Protein AF-A0A661MP54-F1 (afdb_monomer)

Radius of gyration: 10.92 Å; Cα contacts (8 Å, |Δi|>4): 115; chains: 1; bounding box: 28×16×30 Å

Mean predicted aligned error: 4.31 Å

Structure (mmCIF, N/CA/C/O backbone):
data_AF-A0A661MP54-F1
#
_entry.id   AF-A0A661MP54-F1
#
loop_
_atom_site.group_PDB
_atom_site.id
_atom_site.type_symbol
_atom_site.label_atom_id
_atom_site.label_alt_id
_atom_site.label_comp_id
_atom_site.label_asym_id
_atom_site.label_entity_id
_atom_site.label_seq_id
_atom_site.pdbx_PDB_ins_code
_atom_site.Cartn_x
_atom_site.Cartn_y
_atom_site.Cartn_z
_atom_site.occupancy
_atom_site.B_iso_or_equiv
_atom_site.auth_seq_id
_atom_site.auth_comp_id
_atom_site.auth_asym_id
_atom_site.auth_atom_id
_atom_site.pdbx_PDB_model_num
ATOM 1 N N . MET A 1 1 ? 13.435 4.461 2.006 1.00 62.25 1 MET A N 1
ATOM 2 C CA . MET A 1 1 ? 14.854 4.100 1.758 1.00 62.25 1 MET A CA 1
ATOM 3 C C . MET A 1 1 ? 14.952 3.507 0.361 1.00 62.25 1 MET A C 1
ATOM 5 O O . MET A 1 1 ? 14.101 2.694 0.026 1.00 62.25 1 MET A O 1
ATOM 9 N N . ARG A 1 2 ? 15.925 3.931 -0.454 1.00 62.66 2 ARG A N 1
ATOM 10 C CA . ARG A 1 2 ? 16.139 3.403 -1.813 1.00 62.66 2 ARG A CA 1
ATOM 11 C C . ARG A 1 2 ? 17.354 2.485 -1.830 1.00 62.66 2 ARG A C 1
ATOM 13 O O . ARG A 1 2 ? 18.409 2.893 -1.351 1.00 62.66 2 ARG A O 1
ATOM 20 N N . ILE A 1 3 ? 17.211 1.277 -2.373 1.00 54.09 3 ILE A N 1
ATOM 21 C CA . ILE A 1 3 ? 18.326 0.348 -2.609 1.00 54.09 3 ILE A CA 1
ATOM 22 C C . ILE A 1 3 ? 18.267 -0.059 -4.086 1.00 54.09 3 ILE A C 1
ATOM 24 O O . ILE A 1 3 ? 17.462 -0.897 -4.478 1.00 54.09 3 ILE A O 1
ATOM 28 N N . GLY A 1 4 ? 19.084 0.567 -4.935 1.00 71.44 4 GLY A N 1
ATOM 29 C CA . GLY A 1 4 ? 19.005 0.359 -6.386 1.00 71.44 4 GLY A CA 1
ATOM 30 C C . GLY A 1 4 ? 17.693 0.885 -6.985 1.00 71.44 4 GLY A C 1
ATOM 31 O O . GLY A 1 4 ? 17.281 2.000 -6.676 1.00 71.44 4 GLY A O 1
ATOM 32 N N . SER A 1 5 ? 17.042 0.094 -7.846 1.00 75.44 5 SER A N 1
ATOM 33 C CA . SER A 1 5 ? 15.726 0.417 -8.431 1.00 75.44 5 SER A CA 1
ATOM 34 C C . SER A 1 5 ? 14.546 0.175 -7.486 1.00 75.44 5 SER A C 1
ATOM 36 O O . SER A 1 5 ? 13.398 0.309 -7.918 1.00 75.44 5 SER A O 1
ATOM 38 N N . ASP A 1 6 ? 14.825 -0.264 -6.258 1.00 89.00 6 ASP A N 1
ATOM 39 C CA . ASP A 1 6 ? 13.818 -0.679 -5.295 1.00 89.00 6 ASP A CA 1
ATOM 40 C C . ASP A 1 6 ? 13.551 0.446 -4.294 1.00 89.00 6 ASP A C 1
ATOM 42 O O . ASP A 1 6 ? 14.469 1.062 -3.736 1.00 89.00 6 ASP A O 1
ATOM 46 N N . ASP A 1 7 ? 12.269 0.691 -4.058 1.00 88.56 7 ASP A N 1
ATOM 47 C CA . ASP A 1 7 ? 11.759 1.692 -3.137 1.00 88.56 7 ASP A CA 1
ATOM 48 C C . ASP A 1 7 ? 11.116 0.989 -1.936 1.00 88.56 7 ASP A C 1
ATOM 50 O O . ASP A 1 7 ? 10.287 0.098 -2.098 1.00 88.56 7 ASP A O 1
ATOM 54 N N . LEU A 1 8 ? 11.456 1.412 -0.719 1.00 90.69 8 LEU A N 1
ATOM 55 C CA . LEU A 1 8 ? 10.682 1.092 0.482 1.00 90.69 8 LEU A CA 1
ATOM 56 C C . LEU A 1 8 ? 10.153 2.386 1.090 1.00 90.69 8 LEU A C 1
ATOM 58 O O . LEU A 1 8 ? 10.946 3.247 1.503 1.00 90.69 8 LEU A O 1
ATOM 62 N N . VAL A 1 9 ? 8.828 2.499 1.166 1.00 90.38 9 VAL A N 1
ATOM 63 C CA . VAL A 1 9 ? 8.126 3.650 1.739 1.00 90.38 9 VAL A CA 1
ATOM 64 C C . VAL A 1 9 ? 7.240 3.187 2.888 1.00 90.38 9 VAL A C 1
ATOM 66 O O . VAL A 1 9 ? 6.423 2.288 2.720 1.00 90.38 9 VAL A O 1
ATOM 69 N N . LEU A 1 10 ? 7.399 3.807 4.056 1.00 87.25 10 LEU A N 1
ATOM 70 C CA . LEU A 1 10 ? 6.427 3.713 5.142 1.00 87.25 10 LEU A CA 1
ATOM 71 C C . LEU A 1 10 ? 5.387 4.805 4.901 1.00 87.25 10 LEU A C 1
ATOM 73 O O . LEU A 1 10 ? 5.721 5.986 4.939 1.00 87.25 10 LEU A O 1
ATOM 77 N N . ALA A 1 11 ? 4.166 4.399 4.579 1.00 79.50 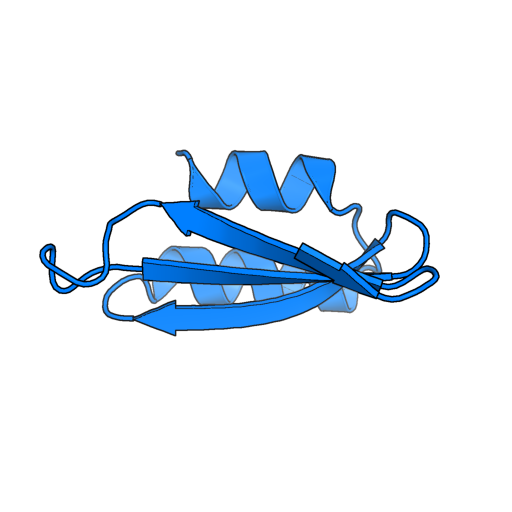11 ALA A N 1
ATOM 78 C CA . ALA A 1 11 ? 3.056 5.273 4.247 1.00 79.50 11 ALA A CA 1
ATOM 79 C C . ALA A 1 11 ? 1.924 5.045 5.254 1.00 79.50 11 ALA A C 1
ATOM 81 O O . ALA A 1 11 ? 1.516 3.913 5.480 1.00 79.50 11 ALA A O 1
ATOM 82 N N . GLY A 1 12 ? 1.417 6.115 5.863 1.00 67.31 12 GLY A N 1
ATOM 83 C CA . GLY A 1 12 ? 0.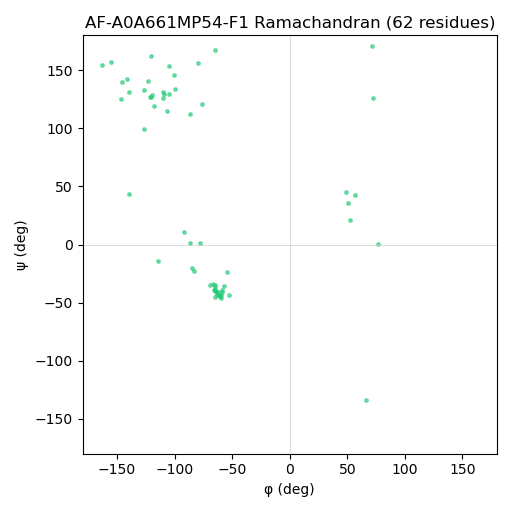363 6.034 6.874 1.00 67.31 12 GLY A CA 1
ATOM 84 C C . GLY A 1 12 ? 0.844 5.471 8.217 1.00 67.31 12 GLY A C 1
ATOM 85 O O . GLY A 1 12 ? 1.387 4.372 8.291 1.00 67.31 12 GLY A O 1
ATOM 86 N N . GLY A 1 13 ? 0.594 6.234 9.282 1.00 64.44 13 GLY A N 1
ATOM 87 C CA . GLY A 1 13 ? 0.926 5.878 10.661 1.00 64.44 13 GLY A CA 1
ATOM 88 C C . GLY A 1 13 ? 2.422 5.908 11.002 1.00 64.44 13 GLY A C 1
ATOM 89 O O . GLY A 1 13 ? 3.295 6.088 10.155 1.00 64.44 13 GLY A O 1
ATOM 90 N N . THR A 1 14 ? 2.713 5.774 12.290 1.00 65.25 14 THR A N 1
ATOM 91 C CA . THR A 1 14 ? 4.057 5.615 12.860 1.00 65.25 14 THR A CA 1
ATOM 92 C C . THR A 1 14 ? 4.128 4.294 13.625 1.00 65.25 14 THR A C 1
ATOM 94 O O . THR A 1 14 ? 3.094 3.745 14.017 1.00 65.25 14 THR A O 1
ATOM 97 N N . ALA A 1 15 ? 5.339 3.793 13.896 1.00 60.59 15 ALA A N 1
ATOM 98 C CA . ALA A 1 15 ? 5.536 2.617 14.753 1.00 60.59 15 ALA A CA 1
ATOM 99 C C . ALA A 1 15 ? 4.880 2.771 16.144 1.00 60.59 15 ALA A C 1
ATOM 101 O O . ALA A 1 15 ? 4.538 1.779 16.777 1.00 60.59 15 ALA A O 1
ATOM 102 N N . GLU A 1 16 ? 4.674 4.011 16.591 1.00 66.94 16 GLU A N 1
ATOM 103 C CA . GLU A 1 16 ? 4.047 4.368 17.868 1.00 66.94 16 GLU A CA 1
ATOM 104 C C . GLU A 1 16 ? 2.512 4.357 17.797 1.00 66.94 1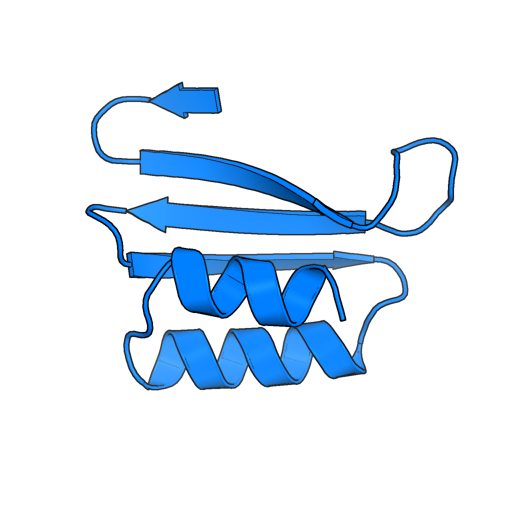6 GLU A C 1
ATOM 106 O O . GLU A 1 16 ? 1.849 4.225 18.818 1.00 66.94 16 GLU A O 1
ATOM 111 N N . SER A 1 17 ? 1.9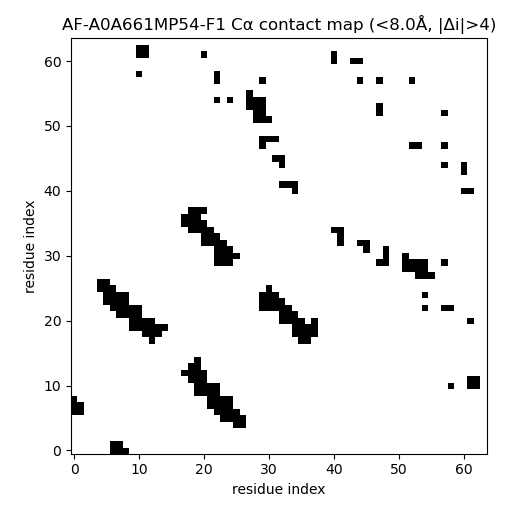37 4.500 16.600 1.00 67.62 17 SER A N 1
ATOM 112 C CA . SER A 1 17 ? 0.488 4.641 16.401 1.00 67.62 17 SER A CA 1
ATOM 113 C C . SER A 1 17 ? -0.275 3.316 16.292 1.00 67.62 17 SER A C 1
ATOM 115 O O . SER A 1 17 ? -1.479 3.340 16.053 1.00 67.62 17 SER A O 1
ATOM 117 N N . GLU A 1 18 ? 0.414 2.172 16.405 1.00 72.88 18 GLU A N 1
ATOM 118 C CA . GLU A 1 18 ? -0.142 0.822 16.188 1.00 72.88 18 GLU A CA 1
ATOM 119 C C . GLU A 1 18 ? -0.875 0.650 14.843 1.00 72.88 18 GLU A C 1
ATOM 121 O O . GLU A 1 18 ? -1.683 -0.256 14.663 1.00 72.88 18 GLU A O 1
ATOM 126 N N . LYS A 1 19 ? -0.590 1.508 13.862 1.00 83.00 19 LYS A N 1
ATOM 127 C CA . LYS A 1 19 ? -1.107 1.423 12.495 1.00 83.00 19 LYS A CA 1
ATOM 128 C C . LYS A 1 19 ? 0.033 1.775 11.562 1.00 83.00 19 LYS A C 1
ATOM 130 O O . LYS A 1 19 ? 0.710 2.773 11.782 1.00 83.00 19 LYS A O 1
ATOM 135 N N . PHE A 1 20 ? 0.269 0.964 10.537 1.00 87.81 20 PHE A N 1
ATOM 136 C CA . PHE A 1 20 ? 1.228 1.335 9.497 1.00 87.81 20 PHE A CA 1
ATOM 137 C C . PHE A 1 20 ? 0.949 0.634 8.173 1.00 87.81 20 PHE A C 1
ATOM 139 O O . PHE A 1 20 ? 0.363 -0.453 8.151 1.00 87.81 20 PHE A O 1
ATOM 146 N N . ILE A 1 21 ? 1.421 1.221 7.071 1.00 92.81 21 ILE A N 1
ATOM 147 C CA . ILE A 1 21 ? 1.545 0.540 5.779 1.00 92.81 21 ILE A CA 1
ATOM 148 C C . ILE A 1 21 ? 2.986 0.691 5.276 1.00 92.81 21 ILE A C 1
ATOM 150 O O . ILE A 1 21 ? 3.570 1.768 5.296 1.00 92.81 21 ILE A O 1
ATOM 154 N N . ALA A 1 22 ? 3.583 -0.407 4.824 1.00 93.44 22 ALA A N 1
ATOM 155 C CA . ALA A 1 22 ? 4.857 -0.417 4.120 1.00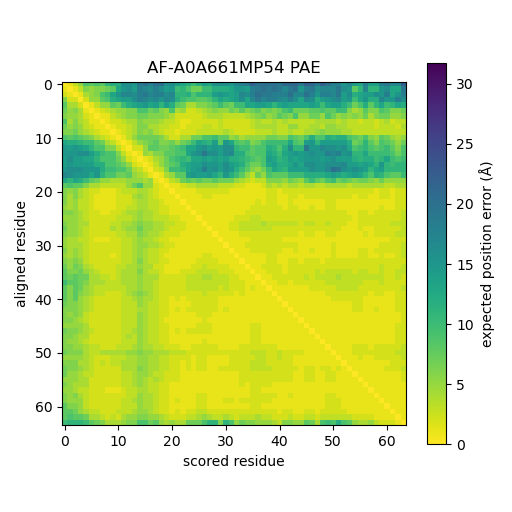 93.44 22 ALA A CA 1
ATOM 156 C C . ALA A 1 22 ? 4.611 -0.787 2.656 1.00 93.44 22 ALA A C 1
ATOM 158 O O . ALA A 1 22 ? 4.004 -1.819 2.364 1.00 93.44 22 ALA A O 1
ATOM 159 N N . LEU A 1 23 ? 5.091 0.050 1.741 1.00 95.69 23 LEU A N 1
ATOM 160 C CA . LEU A 1 23 ? 4.989 -0.122 0.299 1.00 95.69 23 LEU A CA 1
ATOM 161 C C . LEU A 1 23 ? 6.365 -0.453 -0.273 1.00 95.69 23 LEU A C 1
ATOM 163 O O . LEU A 1 23 ? 7.343 0.253 -0.019 1.00 95.69 23 LEU A O 1
ATOM 167 N N . TYR A 1 24 ? 6.413 -1.511 -1.073 1.00 95.88 24 TYR A N 1
ATOM 168 C CA . TYR A 1 24 ? 7.601 -1.948 -1.791 1.00 95.88 24 TYR A CA 1
ATOM 169 C C . TYR A 1 24 ? 7.417 -1.613 -3.264 1.00 95.88 24 TYR A C 1
ATOM 171 O O . TYR A 1 24 ? 6.524 -2.151 -3.925 1.00 95.88 24 TYR A O 1
ATOM 179 N N . GLY A 1 25 ? 8.253 -0.716 -3.767 1.00 96.00 25 GLY A N 1
ATOM 180 C CA . GLY A 1 25 ? 8.310 -0.321 -5.160 1.00 96.00 25 GLY A CA 1
ATOM 181 C C . GLY A 1 25 ? 9.508 -0.924 -5.886 1.00 96.00 25 GLY A C 1
ATOM 182 O O . GLY A 1 25 ? 10.537 -1.216 -5.280 1.00 96.00 25 GLY A O 1
ATOM 183 N N . ARG A 1 26 ? 9.382 -1.100 -7.199 1.00 94.75 26 ARG A N 1
ATOM 184 C CA . ARG A 1 26 ? 10.497 -1.408 -8.100 1.00 94.75 26 ARG A CA 1
ATOM 185 C C . ARG A 1 26 ? 10.248 -0.760 -9.449 1.00 94.75 26 ARG A C 1
ATOM 187 O O . ARG A 1 26 ? 9.202 -0.999 -10.052 1.00 94.75 26 ARG A O 1
ATOM 194 N N . ALA A 1 27 ? 11.198 0.042 -9.926 1.00 93.75 27 ALA A N 1
ATOM 195 C CA . ALA A 1 27 ? 11.098 0.744 -11.210 1.00 93.75 27 ALA A CA 1
ATOM 196 C C . ALA A 1 27 ? 9.748 1.488 -11.388 1.00 93.75 27 ALA A C 1
ATOM 198 O O . ALA A 1 27 ? 9.084 1.370 -12.418 1.00 93.75 27 ALA A O 1
ATOM 199 N N . GLY A 1 28 ? 9.305 2.200 -10.342 1.00 93.38 28 GLY A N 1
ATOM 200 C CA . GLY A 1 28 ? 8.051 2.970 -10.327 1.00 93.38 28 GLY A CA 1
ATOM 201 C C . GLY A 1 28 ? 6.761 2.149 -10.170 1.00 93.38 28 GLY A C 1
ATOM 202 O O . GLY A 1 28 ? 5.671 2.719 -10.142 1.00 93.38 28 GLY A O 1
ATOM 203 N N . ARG A 1 29 ? 6.844 0.818 -10.054 1.00 96.38 29 ARG A N 1
ATOM 204 C CA . ARG A 1 29 ? 5.692 -0.077 -9.840 1.00 96.38 29 ARG A CA 1
ATOM 205 C C . ARG A 1 29 ? 5.569 -0.479 -8.382 1.00 96.38 29 ARG A C 1
ATOM 207 O O . ARG A 1 29 ? 6.587 -0.717 -7.742 1.00 96.38 29 ARG A O 1
ATOM 214 N N . LEU A 1 30 ? 4.342 -0.652 -7.894 1.00 97.56 30 LEU A N 1
ATOM 215 C CA . LEU A 1 30 ? 4.097 -1.321 -6.618 1.00 97.56 30 LEU A CA 1
ATOM 216 C C . LEU A 1 30 ? 4.271 -2.835 -6.806 1.00 97.56 30 LEU A C 1
ATOM 218 O O . LEU A 1 30 ? 3.568 -3.449 -7.608 1.00 97.56 30 LEU A O 1
ATOM 222 N N . VAL A 1 31 ? 5.190 -3.439 -6.054 1.00 97.38 31 VAL A N 1
ATOM 223 C CA . VAL A 1 31 ? 5.472 -4.885 -6.102 1.00 97.38 31 VAL A CA 1
ATOM 224 C C . VAL A 1 31 ? 5.123 -5.615 -4.808 1.00 97.38 31 VAL A C 1
ATOM 226 O O . VAL A 1 31 ? 5.027 -6.839 -4.807 1.00 97.38 31 VAL A O 1
ATOM 229 N N . GLY A 1 32 ? 4.892 -4.890 -3.713 1.00 96.88 32 GLY A N 1
ATOM 230 C CA . GLY A 1 32 ? 4.515 -5.480 -2.435 1.00 96.88 32 GLY A CA 1
ATOM 231 C C . GLY A 1 32 ? 3.916 -4.459 -1.479 1.00 96.88 32 GLY A C 1
ATOM 232 O O . GLY A 1 32 ? 4.202 -3.267 -1.569 1.00 96.88 32 GLY A O 1
ATOM 233 N N . ALA A 1 33 ? 3.095 -4.938 -0.549 1.00 96.50 33 ALA A N 1
ATOM 234 C CA . ALA A 1 33 ? 2.542 -4.130 0.527 1.00 96.50 33 ALA A CA 1
ATOM 235 C C . ALA A 1 33 ? 2.384 -4.965 1.803 1.00 96.50 33 ALA A C 1
ATOM 237 O O . ALA A 1 33 ? 1.955 -6.121 1.748 1.00 96.50 33 ALA A O 1
ATOM 238 N N . VAL A 1 34 ? 2.697 -4.359 2.944 1.00 94.19 34 VAL A N 1
ATOM 239 C CA . VAL A 1 34 ? 2.400 -4.871 4.287 1.00 94.19 34 VAL A CA 1
ATOM 240 C C . VAL A 1 34 ? 1.589 -3.808 5.006 1.00 94.19 34 VAL A C 1
ATOM 242 O O . VAL A 1 34 ? 1.864 -2.624 4.853 1.00 94.19 34 VAL A O 1
ATOM 245 N N . ALA A 1 35 ? 0.588 -4.222 5.772 1.00 93.00 35 ALA A N 1
ATOM 246 C CA . ALA A 1 35 ? -0.262 -3.308 6.514 1.00 93.00 35 ALA A CA 1
ATOM 247 C C . ALA A 1 35 ? -0.596 -3.890 7.885 1.00 93.00 35 ALA A C 1
ATOM 249 O O . ALA A 1 35 ? -0.844 -5.092 8.002 1.00 93.00 35 ALA A O 1
ATOM 250 N N . PHE A 1 36 ? -0.646 -3.029 8.893 1.00 91.62 36 PHE A N 1
ATOM 251 C CA . PHE A 1 36 ? -1.075 -3.357 10.244 1.00 91.62 36 PHE A CA 1
ATOM 252 C C . PHE A 1 36 ? -2.279 -2.488 10.616 1.00 91.62 36 PHE A C 1
ATOM 254 O O . PHE A 1 36 ? -2.236 -1.272 10.436 1.00 91.62 36 PHE A O 1
ATOM 261 N N . ASP A 1 37 ? -3.365 -3.137 11.049 1.00 91.12 37 ASP A N 1
ATOM 262 C CA . ASP A 1 37 ? -4.671 -2.522 11.346 1.00 91.12 37 ASP A CA 1
ATOM 263 C C . ASP A 1 37 ? -5.234 -1.624 10.215 1.00 91.12 37 ASP A C 1
ATOM 265 O O . ASP A 1 37 ? -5.840 -0.577 10.436 1.00 91.12 37 ASP A O 1
ATOM 269 N N . GLN A 1 38 ? -4.998 -2.020 8.958 1.00 92.25 38 GLN A N 1
ATOM 270 C CA . GLN A 1 38 ? -5.462 -1.315 7.750 1.00 92.25 38 GLN A CA 1
ATOM 271 C C . GLN A 1 38 ? -5.954 -2.306 6.673 1.00 92.25 38 GLN A C 1
ATOM 273 O O . GLN A 1 38 ? -5.636 -2.184 5.488 1.00 92.25 38 GLN A O 1
ATOM 278 N N . SER A 1 39 ? -6.723 -3.328 7.073 1.00 93.75 39 SER A N 1
ATOM 279 C CA . SER A 1 39 ? -7.161 -4.424 6.186 1.00 93.75 39 SER A CA 1
ATOM 280 C C . SER A 1 39 ? -7.839 -3.967 4.881 1.00 93.75 39 SER A C 1
ATOM 282 O O . SER A 1 39 ? -7.476 -4.504 3.832 1.00 93.75 39 SER A O 1
ATOM 284 N N . PRO A 1 40 ? -8.754 -2.970 4.866 1.00 95.44 40 PRO A N 1
ATOM 285 C CA . PRO A 1 40 ? -9.363 -2.502 3.617 1.00 95.44 40 PRO A CA 1
ATOM 286 C C . PRO A 1 40 ? -8.337 -1.950 2.617 1.00 95.44 40 PRO A C 1
ATOM 288 O O . PRO A 1 40 ? -8.357 -2.322 1.441 1.00 95.44 40 PRO A O 1
ATOM 291 N N . LYS A 1 41 ? -7.382 -1.141 3.093 1.00 95.44 41 LYS A N 1
ATOM 292 C CA . LYS A 1 41 ? -6.299 -0.597 2.262 1.00 95.44 41 LYS A CA 1
ATOM 293 C C . LYS A 1 41 ? -5.385 -1.702 1.748 1.00 95.44 41 LYS A C 1
ATOM 295 O O . LYS A 1 41 ? -5.018 -1.696 0.577 1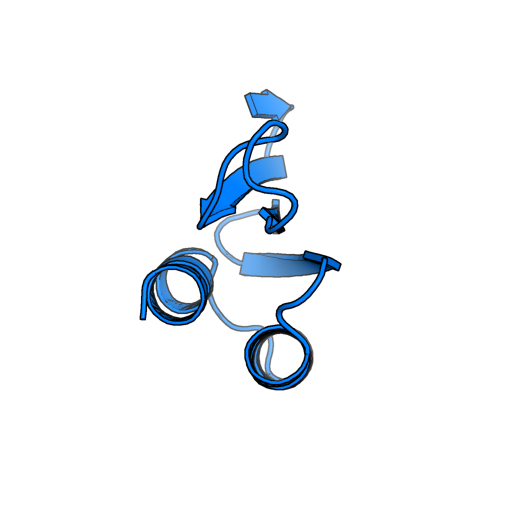.00 95.44 41 LYS A O 1
ATOM 300 N N . LEU A 1 42 ? -5.074 -2.708 2.572 1.00 96.38 42 LEU A N 1
ATOM 301 C CA . LEU A 1 42 ? -4.273 -3.855 2.132 1.00 96.38 42 LEU A CA 1
ATOM 302 C C . LEU A 1 42 ? -4.928 -4.604 0.964 1.00 96.38 42 LEU A C 1
ATOM 304 O O . LEU A 1 42 ? -4.232 -5.019 0.037 1.00 96.38 42 LEU A O 1
ATOM 308 N N . ILE A 1 43 ? -6.254 -4.766 0.980 1.00 98.06 43 ILE A N 1
ATOM 309 C CA . ILE A 1 43 ? -6.981 -5.389 -0.133 1.00 98.06 43 ILE A CA 1
ATOM 310 C C . ILE A 1 43 ? -6.878 -4.534 -1.401 1.00 98.06 43 ILE A C 1
ATOM 312 O O . ILE A 1 43 ? -6.555 -5.068 -2.462 1.00 98.06 43 ILE A O 1
ATOM 316 N N . GLN A 1 44 ? -7.069 -3.217 -1.304 1.00 97.94 44 GLN A N 1
ATOM 317 C CA . GLN A 1 44 ? -6.917 -2.305 -2.446 1.00 97.94 44 GLN A CA 1
ATOM 318 C C . GLN A 1 44 ? -5.496 -2.346 -3.031 1.00 97.94 44 GLN A C 1
ATOM 320 O O . GLN A 1 44 ? -5.326 -2.454 -4.246 1.00 97.94 44 GLN A O 1
ATOM 325 N N . LEU A 1 45 ? -4.473 -2.360 -2.174 1.00 97.88 45 LEU A N 1
ATOM 326 C CA . LEU A 1 45 ? -3.070 -2.477 -2.577 1.00 97.88 45 LEU A CA 1
ATOM 327 C C . LEU A 1 45 ? -2.773 -3.830 -3.240 1.00 97.88 45 LEU A C 1
ATOM 329 O O . LEU A 1 45 ? -2.073 -3.878 -4.248 1.00 97.88 45 LEU A O 1
ATOM 333 N N . ARG A 1 46 ? -3.345 -4.938 -2.746 1.00 98.06 46 ARG A N 1
ATOM 334 C CA . ARG A 1 46 ? -3.221 -6.259 -3.393 1.00 98.06 46 ARG A CA 1
ATOM 335 C C . ARG A 1 46 ? -3.842 -6.277 -4.787 1.00 98.06 46 ARG A C 1
ATOM 337 O O . ARG A 1 46 ? -3.237 -6.820 -5.712 1.00 98.06 46 ARG A O 1
ATOM 344 N N . MET A 1 47 ? -5.002 -5.646 -4.960 1.00 98.38 47 MET A N 1
ATOM 345 C CA . MET A 1 47 ? -5.617 -5.481 -6.280 1.00 98.38 47 MET A CA 1
ATOM 346 C C . MET A 1 47 ? -4.737 -4.629 -7.202 1.00 98.38 47 MET A C 1
ATOM 348 O O . MET A 1 47 ? -4.549 -4.978 -8.368 1.00 98.38 47 MET A O 1
ATOM 352 N N . LEU A 1 48 ? -4.144 -3.552 -6.674 1.00 98.38 48 LEU A N 1
ATOM 353 C CA . LEU A 1 48 ? -3.213 -2.693 -7.405 1.00 98.38 48 LEU A CA 1
ATOM 354 C C . LEU A 1 48 ? -1.970 -3.460 -7.884 1.00 98.38 48 LEU A C 1
ATOM 356 O O . LEU A 1 48 ? -1.595 -3.334 -9.050 1.00 98.38 48 LEU A O 1
ATOM 360 N N . ILE A 1 49 ? -1.383 -4.304 -7.032 1.00 98.38 49 ILE A N 1
ATOM 361 C CA . ILE A 1 49 ? -0.263 -5.188 -7.394 1.00 98.38 49 ILE A CA 1
ATOM 362 C C . ILE A 1 49 ? -0.677 -6.144 -8.520 1.00 98.38 49 ILE A C 1
ATOM 364 O O . ILE A 1 49 ? 0.038 -6.265 -9.515 1.00 98.38 49 ILE A O 1
ATOM 368 N N . GLY A 1 50 ? -1.854 -6.773 -8.412 1.00 98.19 50 GLY A N 1
ATOM 369 C CA . GLY A 1 50 ? -2.367 -7.707 -9.422 1.00 98.19 50 GLY A CA 1
ATOM 370 C C . GLY A 1 50 ? -2.488 -7.092 -10.822 1.00 98.19 50 GLY A C 1
ATOM 371 O O . GLY A 1 50 ? -2.185 -7.751 -11.815 1.00 98.19 50 GLY A O 1
ATOM 372 N N . ARG A 1 51 ? -2.842 -5.803 -10.907 1.00 97.69 51 ARG A N 1
ATOM 373 C CA . ARG A 1 51 ? -2.901 -5.040 -12.170 1.00 97.69 51 ARG A CA 1
ATOM 374 C C . ARG A 1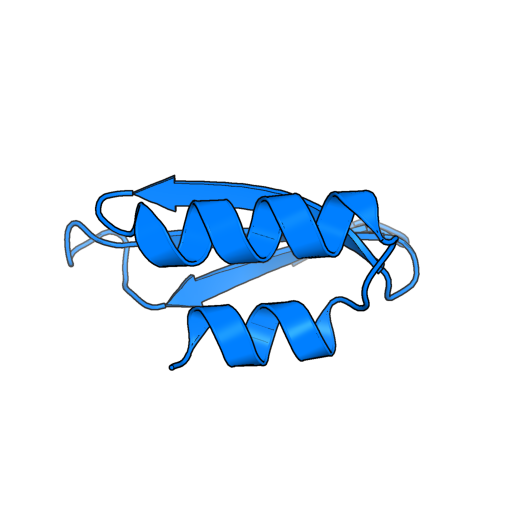 51 ? -1.609 -4.298 -12.529 1.00 97.69 51 ARG A C 1
ATOM 376 O O . ARG A 1 51 ? -1.615 -3.491 -13.454 1.00 97.69 51 ARG A O 1
ATOM 383 N N . ARG A 1 52 ? -0.499 -4.568 -11.829 1.00 97.25 52 ARG A N 1
ATOM 384 C CA . ARG A 1 52 ? 0.817 -3.929 -12.032 1.00 97.25 52 AR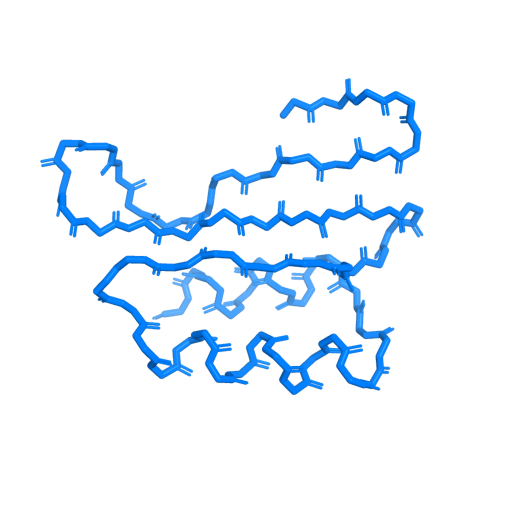G A CA 1
ATOM 385 C C . ARG A 1 52 ? 0.768 -2.401 -11.906 1.00 97.25 52 ARG A C 1
ATOM 387 O O . ARG A 1 52 ? 1.352 -1.684 -12.719 1.00 97.25 52 ARG A O 1
ATOM 394 N N . GLY A 1 53 ? 0.052 -1.897 -10.909 1.00 97.94 53 GLY A N 1
ATOM 395 C CA . GLY A 1 53 ? -0.093 -0.467 -10.651 1.00 97.94 53 GLY A CA 1
ATOM 396 C C . GLY A 1 53 ? 1.198 0.258 -10.264 1.00 97.94 53 GLY A C 1
ATOM 397 O O . GLY A 1 53 ? 2.231 -0.357 -9.981 1.00 97.94 53 GLY A O 1
ATOM 398 N N . GLY A 1 54 ? 1.138 1.589 -10.290 1.00 97.19 54 GLY A N 1
ATOM 399 C CA . GLY A 1 54 ? 2.258 2.459 -9.930 1.00 97.19 54 GLY A CA 1
ATOM 400 C C . GLY A 1 54 ? 2.427 2.618 -8.418 1.00 97.19 54 GLY A C 1
ATOM 401 O O . GLY A 1 54 ? 1.472 2.453 -7.660 1.00 97.19 54 GLY A O 1
ATOM 402 N N . LEU A 1 55 ? 3.642 2.963 -7.984 1.00 95.75 55 LEU A N 1
ATOM 403 C CA . LEU A 1 55 ? 3.916 3.296 -6.582 1.00 95.75 55 LEU A CA 1
ATOM 404 C C . LEU A 1 55 ? 3.182 4.578 -6.139 1.00 95.75 55 LEU A C 1
ATOM 406 O O . LEU A 1 55 ? 2.697 4.636 -5.016 1.00 95.75 55 LEU A O 1
ATOM 410 N N . ASP A 1 56 ? 3.024 5.563 -7.026 1.00 95.62 56 ASP A N 1
ATOM 411 C CA . ASP A 1 56 ? 2.338 6.825 -6.704 1.00 95.62 56 ASP A CA 1
ATOM 412 C C . ASP A 1 56 ? 0.845 6.621 -6.399 1.00 95.62 56 ASP A C 1
ATOM 414 O O . ASP A 1 56 ? 0.306 7.194 -5.456 1.00 95.62 56 ASP A O 1
ATOM 418 N N . GLU A 1 57 ? 0.172 5.740 -7.144 1.00 97.44 57 GLU A N 1
ATOM 419 C CA . GLU A 1 57 ? -1.222 5.360 -6.867 1.00 97.44 57 GLU A CA 1
ATOM 420 C C . GLU A 1 57 ? -1.338 4.598 -5.535 1.00 97.44 57 GLU A C 1
ATOM 422 O O . GLU A 1 57 ? -2.310 4.750 -4.797 1.00 97.44 57 GLU A O 1
ATOM 427 N N . ALA A 1 58 ? -0.320 3.806 -5.189 1.00 96.94 58 ALA A N 1
ATOM 428 C CA . ALA A 1 58 ? -0.269 3.110 -3.909 1.00 96.94 58 ALA A CA 1
ATOM 429 C C . ALA A 1 58 ? -0.164 4.079 -2.723 1.00 96.94 58 ALA A C 1
ATOM 431 O O . ALA A 1 58 ? -0.775 3.832 -1.683 1.00 96.94 58 ALA A O 1
ATOM 432 N N . LEU A 1 59 ? 0.578 5.180 -2.885 1.00 95.12 59 LEU A N 1
ATOM 433 C CA . LEU A 1 59 ? 0.680 6.233 -1.873 1.00 95.12 59 LEU A CA 1
ATOM 434 C C . LEU A 1 59 ? -0.672 6.903 -1.631 1.00 95.12 59 LEU A C 1
ATOM 436 O O . LEU A 1 59 ? -1.081 7.030 -0.482 1.00 95.12 59 LEU A O 1
ATOM 440 N N . GLN A 1 60 ? -1.420 7.204 -2.694 1.00 95.81 60 GLN A N 1
ATOM 441 C CA . GLN A 1 60 ? -2.767 7.774 -2.574 1.00 95.81 60 GLN A CA 1
ATOM 442 C C . G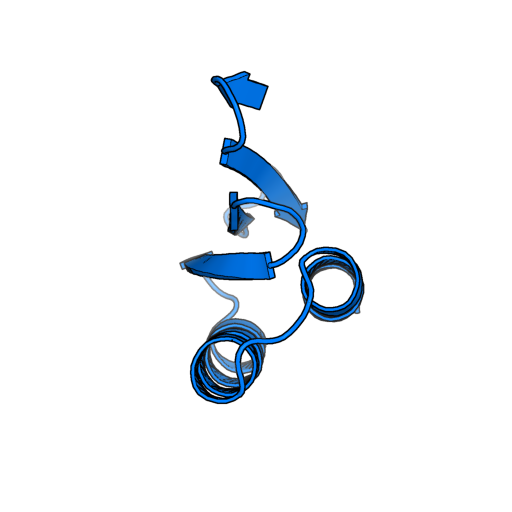LN A 1 60 ? -3.715 6.859 -1.782 1.00 95.81 60 GLN A C 1
ATOM 444 O O . GLN A 1 60 ? -4.466 7.333 -0.935 1.00 95.81 60 GLN A O 1
ATOM 449 N N . ILE A 1 61 ? -3.651 5.541 -2.010 1.00 95.12 61 ILE A N 1
ATOM 450 C CA . ILE A 1 61 ? -4.426 4.551 -1.240 1.00 95.12 61 ILE A CA 1
ATOM 451 C C . ILE A 1 61 ? -3.985 4.514 0.232 1.00 95.12 61 ILE A C 1
ATOM 453 O O . ILE A 1 61 ? -4.806 4.338 1.132 1.00 95.12 61 ILE A O 1
ATOM 457 N N . ALA A 1 62 ? -2.684 4.631 0.501 1.00 92.88 62 ALA A N 1
ATOM 458 C CA . ALA A 1 62 ? -2.168 4.600 1.865 1.00 92.88 62 ALA A CA 1
ATOM 459 C C . ALA A 1 62 ? -2.567 5.852 2.671 1.00 92.88 62 ALA A C 1
ATOM 461 O O . ALA A 1 62 ? -2.839 5.737 3.870 1.00 92.88 62 ALA A O 1
ATOM 462 N N . GLU A 1 63 ? -2.645 7.013 2.017 1.00 89.19 63 GLU A N 1
ATOM 463 C CA . GLU A 1 63 ? -2.919 8.325 2.622 1.00 89.19 63 GLU A CA 1
ATOM 464 C C . GLU A 1 63 ? -4.411 8.652 2.812 1.00 89.19 63 GLU A C 1
ATOM 466 O O . GLU A 1 63 ? -4.726 9.501 3.644 1.00 89.19 63 GLU A O 1
ATOM 471 N N . SER A 1 64 ? -5.321 7.987 2.088 1.00 86.12 64 SER A N 1
ATOM 472 C CA . SER A 1 64 ? -6.779 8.218 2.175 1.00 86.12 64 SER A CA 1
ATOM 473 C C . SER A 1 64 ? -7.392 7.756 3.492 1.00 86.12 64 SER A C 1
ATOM 475 O O . SER A 1 64 ? -8.294 8.427 4.023 1.00 86.12 64 SER A O 1
#

Secondary structure (DSSP, 8-state):
-EETTEEEEEESS-TTTT-EEEEEEETTEEEEEEEES-HHHHHHHHHHHHTT-BHHHHHHHHH-

Solvent-accessible surface area (backbone atoms only — not comparable to full-atom values): 3553 Å² total; per-residue (Å²): 96,75,62,85,65,31,38,43,44,84,39,44,71,45,93,87,66,75,26,38,30,38,40,32,28,44,80,67,23,29,75,47,79,49,61,39,92,38,66,73,51,46,54,53,49,52,54,36,39,75,70,64,30,44,34,70,63,48,49,56,58,48,69,108

Foldseek 3Di:
DDDPQKDWDWAADDPVRQWTKIFIDGNQWTQDIDIGPPVVLRVVSVVCNVVRHGPVVNNVSRHD

Nearest PDB structures (foldseek):
  8orj-assembly1_B  TM=7.903E-01  e=1.794E-01  Homo sapiens
  3lml-assembly1_A  TM=6.675E-01  e=1.928E+00  Listeria innocua
  1f9t-assembly1_A  TM=5.189E-01  e=2.326E+00  Saccharomyces cerevisiae
  3kar-assembly1_A  TM=3.906E-01  e=3.383E+00  Saccharomyces cerevisiae

pLDDT: mean 88.84, std 11.87, range [54.09, 98.38]

Sequence (64 aa):
MRIGSDDLVLAGGTAESEKFIALYGRAGRLVGAVAFDQSPKLIQLRMLIGRRGGLDEALQIAES